Protein AF-A0B790-F1 (afdb_monomer_lite)

Secondary structure (DSSP, 8-state):
-----TTTS-HHHHHHHHHHHHSS--HHHHHHHHHHHHHHHHTT--SSSSEEEEE---SSTTTTHHHHHHHHHH---GGGT-EEE-TT--SEEEEEETTEEEEEEE-HHHHHHHHTS-HHHHHHHHHHHHHS-GGGTEEE-

Organism: Methanothrix thermoacetophila (strain DSM 6194 / JCM 14653 / NBRC 101360 / PT) (NCBI:txid349307)

pLDDT: mean 96.53, std 4.12, range [67.56, 98.88]

Sequence (141 aa):
MYTINPDTVSLDNMIERGTEFHGHLGPFLVLGIRMGLAALSELGSRGHKDISAVVRSGSRPPVSCLADGIQISTGCTLGKGNISVLQDGVPEATFSSNGRTVSFRVRGSIAEKISKLSHDELEDFSWKISRMPLDSIIERL

Foldseek 3Di:
DDFADLVPDDLVVLQVVLCVVVVHHFQLLSLLLLVQSVFCVVQVHRADPQKAKEFAQADDPDSNSSVSSVCSNRVRDVVVVRYHYHHNNFNKMWMDGPRDIKIKGFDPVVVVVRVPDDPVVRRVVNVVSNPDDSVVTMDID

InterPro domains:
  IPR003814 Formylmethanofuran dehydrogenase, subunit E domain [PF02663] (21-117)
  IPR053194 S-adenosyl-L-methionine-binding protein AF_0433 [PTHR39418] (13-107)

Structure (mmCIF, N/CA/C/O backbone):
data_AF-A0B790-F1
#
_entry.id   AF-A0B790-F1
#
loop_
_atom_site.group_PDB
_atom_site.id
_atom_site.type_symbol
_atom_site.label_atom_id
_atom_site.label_alt_id
_atom_site.label_comp_id
_atom_site.label_asym_id
_atom_site.label_entity_id
_atom_site.label_seq_id
_atom_site.pdbx_PDB_ins_code
_atom_site.Cartn_x
_atom_site.Cartn_y
_atom_site.Cartn_z
_atom_site.occupancy
_atom_site.B_iso_or_equiv
_atom_site.auth_seq_id
_atom_site.auth_comp_id
_atom_site.auth_asym_id
_atom_site.auth_atom_id
_atom_site.pdbx_PDB_model_num
ATOM 1 N N . MET A 1 1 ? -22.939 -5.909 2.876 1.00 67.56 1 MET A N 1
ATOM 2 C CA . MET A 1 1 ? -21.923 -5.030 2.248 1.00 67.56 1 MET A CA 1
ATOM 3 C C . MET A 1 1 ? -20.633 -5.817 2.123 1.00 67.56 1 MET A C 1
ATOM 5 O O . MET A 1 1 ? -20.374 -6.628 3.002 1.00 67.56 1 MET A O 1
ATOM 9 N N . TYR A 1 2 ? -19.867 -5.621 1.050 1.00 77.81 2 TYR A N 1
ATOM 10 C CA . TYR A 1 2 ? -18.567 -6.274 0.883 1.00 77.81 2 TYR A CA 1
ATOM 11 C C . TYR A 1 2 ? -17.530 -5.624 1.811 1.00 77.81 2 TYR A C 1
ATOM 13 O O . TYR A 1 2 ? -17.421 -4.398 1.839 1.00 77.81 2 TYR A O 1
ATOM 21 N N . THR A 1 3 ? -16.790 -6.436 2.564 1.00 82.88 3 THR A N 1
ATOM 22 C CA . THR A 1 3 ? -15.736 -5.999 3.493 1.00 82.88 3 THR A CA 1
ATOM 23 C C . THR A 1 3 ? -14.529 -6.917 3.371 1.00 82.88 3 THR A C 1
ATOM 25 O O . THR A 1 3 ? -14.688 -8.086 3.017 1.00 82.88 3 THR A O 1
ATOM 28 N N . ILE A 1 4 ? -13.341 -6.417 3.700 1.00 86.69 4 ILE A N 1
ATOM 29 C CA . ILE A 1 4 ? -12.105 -7.200 3.656 1.00 86.69 4 ILE A CA 1
ATOM 30 C C . ILE A 1 4 ? -11.889 -7.806 5.040 1.00 86.69 4 ILE A C 1
ATOM 32 O O . ILE A 1 4 ? -11.916 -7.096 6.042 1.00 86.69 4 ILE A O 1
ATOM 36 N N . ASN A 1 5 ? -11.710 -9.125 5.103 1.00 91.62 5 ASN A N 1
ATOM 37 C CA . ASN A 1 5 ? -11.221 -9.776 6.310 1.00 91.62 5 ASN A CA 1
ATOM 38 C C . ASN A 1 5 ? -9.701 -9.965 6.162 1.00 91.62 5 ASN A C 1
ATOM 40 O O . ASN A 1 5 ? -9.296 -10.866 5.421 1.00 91.62 5 ASN A O 1
ATOM 44 N N . PRO A 1 6 ? -8.872 -9.133 6.818 1.00 90.31 6 PRO A N 1
ATOM 45 C CA . PRO A 1 6 ? -7.421 -9.166 6.635 1.00 90.31 6 PRO A CA 1
ATOM 46 C C . PRO A 1 6 ? -6.794 -10.501 7.058 1.00 90.31 6 PRO A C 1
ATOM 48 O O . PRO A 1 6 ? -5.739 -10.853 6.546 1.00 90.31 6 PRO A O 1
ATOM 51 N N . ASP A 1 7 ? -7.465 -11.270 7.919 1.00 89.06 7 ASP A N 1
ATOM 52 C CA . ASP A 1 7 ? -6.932 -12.520 8.468 1.00 89.06 7 ASP A CA 1
ATOM 53 C C . ASP A 1 7 ? -7.182 -13.735 7.556 1.00 89.06 7 ASP A C 1
ATOM 55 O O . ASP A 1 7 ? -6.636 -14.811 7.782 1.00 89.06 7 ASP A O 1
ATOM 59 N N . THR A 1 8 ? -8.044 -13.598 6.540 1.00 92.56 8 THR A N 1
ATOM 60 C CA . THR A 1 8 ? -8.454 -14.719 5.661 1.00 92.56 8 THR A CA 1
ATOM 61 C C . THR A 1 8 ? -8.405 -14.392 4.173 1.00 92.56 8 THR A C 1
ATOM 63 O O . THR A 1 8 ? -8.537 -15.294 3.347 1.00 92.56 8 THR A O 1
ATOM 66 N N . VAL A 1 9 ? -8.246 -13.120 3.799 1.00 94.62 9 VAL A N 1
ATOM 67 C CA . VAL A 1 9 ? -8.174 -12.728 2.391 1.00 94.62 9 VAL A CA 1
ATOM 68 C C . VAL A 1 9 ? -6.892 -13.263 1.748 1.00 94.62 9 VAL A C 1
ATOM 70 O O . VAL A 1 9 ? -5.804 -13.153 2.307 1.00 94.62 9 VAL A O 1
ATOM 73 N N . SER A 1 10 ? -7.020 -13.834 0.549 1.00 96.50 10 SER A N 1
ATOM 74 C CA . SER A 1 10 ? -5.869 -14.253 -0.255 1.00 96.50 10 SER A CA 1
ATOM 75 C C . SER A 1 10 ? -5.075 -13.027 -0.703 1.00 96.50 10 SER A C 1
ATOM 77 O O . SER A 1 10 ? -5.623 -12.139 -1.366 1.00 96.50 10 SER A O 1
ATOM 79 N N . LEU A 1 11 ? -3.786 -12.985 -0.352 1.00 97.00 11 LEU A N 1
ATOM 80 C CA . LEU A 1 11 ? -2.882 -11.930 -0.806 1.00 97.00 11 LEU A CA 1
ATOM 81 C C . LEU A 1 11 ? -2.744 -11.945 -2.333 1.00 97.00 11 LEU A C 1
ATOM 83 O O . LEU A 1 11 ? -2.789 -10.881 -2.943 1.00 97.00 11 LEU A O 1
ATOM 87 N N . ASP A 1 12 ? -2.663 -13.126 -2.945 1.00 97.75 12 ASP A N 1
ATOM 88 C CA . ASP A 1 12 ? -2.533 -13.275 -4.398 1.00 97.75 12 ASP A CA 1
ATOM 89 C C . ASP A 1 12 ? -3.746 -12.668 -5.114 1.00 97.75 12 ASP A C 1
ATOM 91 O O . ASP A 1 12 ? -3.585 -11.812 -5.980 1.00 97.75 12 ASP A O 1
ATOM 95 N N . ASN A 1 13 ? -4.964 -12.960 -4.645 1.00 96.88 13 ASN A N 1
ATOM 96 C CA . ASN A 1 13 ? -6.183 -12.372 -5.215 1.00 96.88 13 ASN A CA 1
ATOM 97 C C . ASN A 1 13 ? -6.218 -10.844 -5.041 1.00 96.88 13 ASN A C 1
ATOM 99 O O . ASN A 1 13 ? -6.840 -10.132 -5.831 1.00 96.88 13 ASN A O 1
ATOM 103 N N . MET A 1 14 ? -5.609 -10.316 -3.974 1.00 97.62 14 MET A N 1
ATOM 104 C CA . MET A 1 14 ? -5.520 -8.869 -3.774 1.00 97.62 14 MET A CA 1
ATOM 105 C C . MET A 1 14 ? -4.510 -8.225 -4.715 1.00 97.62 14 MET A C 1
ATOM 107 O O . MET A 1 14 ? -4.775 -7.133 -5.215 1.00 97.62 14 MET A O 1
ATOM 111 N N . ILE A 1 15 ? -3.398 -8.906 -4.984 1.00 98.44 15 ILE A N 1
ATOM 112 C CA . ILE A 1 15 ? -2.394 -8.484 -5.961 1.00 98.44 15 ILE A CA 1
ATOM 113 C C . ILE A 1 15 ? -2.978 -8.521 -7.373 1.00 98.44 15 ILE A C 1
ATOM 115 O O . ILE A 1 15 ? -2.815 -7.545 -8.100 1.00 98.44 15 ILE A O 1
ATOM 119 N N . GLU A 1 16 ? -3.713 -9.571 -7.742 1.00 98.19 16 GLU A N 1
ATOM 120 C CA . GLU A 1 16 ? -4.407 -9.674 -9.032 1.00 98.19 16 GLU A CA 1
ATOM 121 C C . GLU A 1 16 ? -5.390 -8.513 -9.221 1.00 98.19 16 GLU A C 1
ATOM 123 O O . GLU A 1 16 ? -5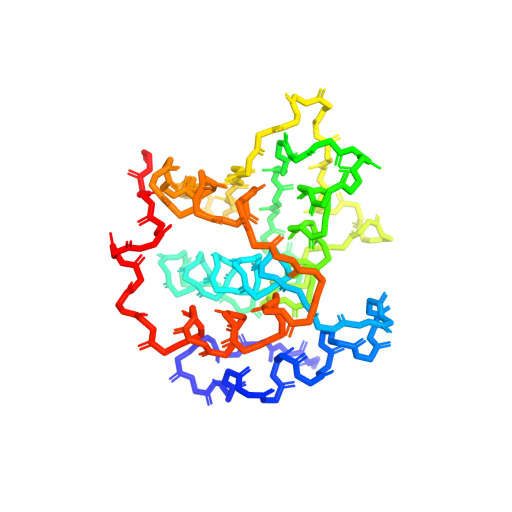.262 -7.733 -10.162 1.00 98.19 16 GLU A O 1
ATOM 128 N N . ARG A 1 17 ? -6.294 -8.300 -8.256 1.00 97.19 17 ARG A N 1
ATOM 129 C CA . ARG A 1 17 ? -7.249 -7.178 -8.293 1.00 97.19 17 ARG A CA 1
ATOM 130 C C . ARG A 1 17 ? -6.565 -5.815 -8.325 1.00 97.19 17 ARG A C 1
ATOM 132 O O . ARG A 1 17 ? -7.045 -4.895 -8.982 1.00 97.19 17 ARG A O 1
ATOM 139 N N . GLY A 1 18 ? -5.472 -5.664 -7.579 1.00 98.25 18 GLY A N 1
ATOM 140 C CA . GLY A 1 18 ? -4.677 -4.443 -7.591 1.00 98.25 18 GLY A CA 1
ATOM 141 C C . GLY A 1 18 ? -4.019 -4.209 -8.944 1.00 98.25 18 GLY A C 1
ATOM 142 O O . GLY A 1 18 ? -4.022 -3.083 -9.424 1.00 98.25 18 GLY A O 1
ATOM 143 N N . THR A 1 19 ? -3.514 -5.267 -9.573 1.00 98.44 19 THR A N 1
ATOM 144 C CA . THR A 1 19 ? -2.878 -5.228 -10.893 1.00 98.44 19 THR A CA 1
ATOM 145 C C . THR A 1 19 ? -3.888 -4.854 -11.972 1.00 98.44 19 THR A C 1
ATOM 147 O O . THR A 1 19 ? -3.604 -3.978 -12.780 1.00 98.44 19 THR A O 1
ATOM 150 N N . GLU A 1 20 ? -5.090 -5.435 -11.946 1.00 98.38 20 GLU A N 1
ATOM 151 C CA . GLU A 1 20 ? -6.182 -5.072 -12.860 1.00 98.38 20 GLU A CA 1
ATOM 152 C C . GLU A 1 20 ? -6.595 -3.603 -12.714 1.00 98.38 20 GLU A C 1
ATOM 154 O O . GLU A 1 20 ? -6.780 -2.906 -13.709 1.00 98.38 20 GLU A O 1
ATOM 159 N N . PHE A 1 21 ? -6.717 -3.116 -11.476 1.00 98.25 21 PHE A N 1
ATOM 160 C CA . PHE A 1 21 ? -7.074 -1.724 -11.206 1.00 98.25 21 PHE A CA 1
ATOM 161 C C . PHE A 1 21 ? -5.970 -0.742 -11.622 1.00 98.25 21 PHE A C 1
ATOM 163 O O . PHE A 1 21 ? -6.256 0.311 -12.189 1.00 98.25 21 PHE A O 1
ATOM 170 N N . HIS A 1 22 ? -4.716 -1.076 -11.320 1.00 97.81 22 HIS A N 1
ATOM 171 C CA . HIS A 1 22 ? -3.561 -0.207 -11.533 1.00 97.81 22 HIS A CA 1
ATOM 172 C C . HIS A 1 22 ? -3.034 -0.253 -12.978 1.00 97.81 22 HIS A C 1
ATOM 174 O O . HIS A 1 22 ? -2.411 0.696 -13.452 1.00 97.81 22 HIS A O 1
ATOM 180 N N . GLY A 1 23 ? -3.274 -1.360 -13.683 1.00 98.00 23 GLY A N 1
ATOM 181 C CA . GLY A 1 23 ? -2.835 -1.615 -15.054 1.00 98.00 23 GLY A CA 1
ATOM 182 C C . GLY A 1 23 ? -1.508 -2.373 -15.182 1.00 98.00 23 GLY A C 1
ATOM 183 O O . GLY A 1 23 ? -1.148 -2.745 -16.293 1.00 98.00 23 GLY A O 1
ATOM 184 N N . HIS A 1 24 ? -0.778 -2.604 -14.086 1.00 97.25 24 HIS A N 1
ATOM 185 C CA . HIS A 1 24 ? 0.426 -3.446 -14.051 1.00 97.25 24 HIS A CA 1
ATOM 186 C C . HIS A 1 24 ? 0.802 -3.834 -12.613 1.00 97.25 24 HIS A C 1
ATOM 188 O O . HIS A 1 24 ? 0.348 -3.214 -11.647 1.00 97.25 24 HIS A O 1
ATOM 194 N N . LEU A 1 25 ? 1.654 -4.853 -12.474 1.00 97.88 25 LEU A N 1
ATOM 195 C CA . LEU A 1 25 ? 2.217 -5.268 -11.193 1.00 97.88 25 LEU A CA 1
ATOM 196 C C . LEU A 1 25 ? 3.498 -4.477 -10.902 1.00 97.88 25 LEU A C 1
ATOM 198 O O . LEU A 1 25 ? 4.399 -4.393 -11.731 1.00 97.88 25 LEU A O 1
ATOM 202 N N . GLY A 1 26 ? 3.592 -3.906 -9.702 1.00 98.06 26 GLY A N 1
ATOM 203 C CA . GLY A 1 26 ? 4.782 -3.191 -9.254 1.00 98.06 26 GLY A CA 1
ATOM 204 C C . GLY A 1 26 ? 4.988 -3.279 -7.742 1.00 98.06 26 GLY A C 1
ATOM 205 O O . GLY A 1 26 ? 4.039 -3.511 -6.984 1.00 98.06 26 GLY A O 1
ATOM 206 N N . PRO A 1 27 ? 6.219 -3.055 -7.253 1.00 98.50 27 PRO A N 1
ATOM 207 C CA . PRO A 1 27 ? 6.547 -3.336 -5.862 1.00 98.50 27 PRO A CA 1
ATOM 208 C C . PRO A 1 27 ? 5.840 -2.380 -4.899 1.00 98.50 27 PRO A C 1
ATOM 210 O O . PRO A 1 27 ? 5.394 -2.811 -3.839 1.00 98.50 27 PRO A O 1
ATOM 213 N N . PHE A 1 28 ? 5.662 -1.105 -5.265 1.00 98.69 28 PHE A N 1
ATOM 214 C CA . PHE A 1 28 ? 4.915 -0.152 -4.435 1.00 98.69 28 PHE A CA 1
ATOM 215 C C . PHE A 1 28 ? 3.416 -0.468 -4.370 1.00 98.69 28 PHE A C 1
ATOM 217 O O . PHE A 1 28 ? 2.819 -0.264 -3.317 1.00 98.69 28 PHE A O 1
ATOM 224 N N . LEU A 1 29 ? 2.825 -1.045 -5.422 1.00 98.81 29 LEU A N 1
ATOM 225 C CA . LEU A 1 29 ? 1.448 -1.546 -5.377 1.00 98.81 29 LEU A CA 1
ATOM 226 C C . LEU A 1 29 ? 1.323 -2.672 -4.338 1.00 98.81 29 LEU A C 1
ATOM 228 O O . LEU A 1 29 ? 0.481 -2.598 -3.442 1.00 98.81 29 LEU A O 1
ATOM 232 N N . VAL A 1 30 ? 2.210 -3.674 -4.401 1.00 98.75 30 VAL A N 1
ATOM 233 C CA . VAL A 1 30 ? 2.234 -4.790 -3.436 1.00 98.75 30 VAL A CA 1
ATOM 234 C C . VAL A 1 30 ? 2.486 -4.288 -2.015 1.00 98.75 30 VAL A C 1
ATOM 236 O O . VAL A 1 30 ? 1.791 -4.695 -1.087 1.00 98.75 30 VAL A O 1
ATOM 239 N N . LEU A 1 31 ? 3.440 -3.373 -1.826 1.00 98.88 31 LEU A N 1
ATOM 240 C CA . LEU A 1 31 ? 3.723 -2.769 -0.522 1.00 98.88 31 LEU A CA 1
ATOM 241 C C . LEU A 1 31 ? 2.493 -2.045 0.038 1.00 98.88 31 LEU A C 1
ATOM 243 O O . LEU A 1 31 ? 2.169 -2.234 1.207 1.00 98.88 31 LEU A O 1
ATOM 247 N N . GLY A 1 32 ? 1.766 -1.299 -0.797 1.00 98.81 32 GLY A N 1
ATOM 248 C CA . GLY A 1 32 ? 0.531 -0.623 -0.402 1.00 98.81 32 GLY A CA 1
ATOM 249 C C . GLY A 1 32 ? -0.557 -1.603 0.036 1.00 98.81 32 GLY A C 1
ATOM 250 O O . GLY A 1 32 ? -1.186 -1.394 1.073 1.00 98.81 32 GLY A O 1
ATOM 251 N N . ILE A 1 33 ? -0.730 -2.711 -0.699 1.00 98.81 33 ILE A N 1
ATOM 252 C CA . ILE A 1 33 ? -1.668 -3.784 -0.330 1.00 98.81 33 ILE A CA 1
ATOM 253 C C . ILE A 1 33 ? -1.300 -4.360 1.037 1.00 98.81 33 ILE A C 1
ATOM 255 O O . ILE A 1 33 ? -2.144 -4.477 1.925 1.00 98.81 33 ILE A O 1
ATOM 259 N N . ARG A 1 34 ? -0.022 -4.687 1.233 1.00 98.69 34 ARG A N 1
ATOM 260 C CA . ARG A 1 34 ? 0.461 -5.281 2.482 1.00 98.69 34 ARG A CA 1
ATOM 261 C C . ARG A 1 34 ? 0.336 -4.334 3.674 1.00 98.69 34 ARG A C 1
ATOM 263 O O . ARG A 1 34 ? -0.079 -4.782 4.739 1.00 98.69 34 ARG A O 1
ATOM 270 N N . MET A 1 35 ? 0.646 -3.047 3.498 1.00 98.69 35 MET A N 1
ATOM 271 C CA . MET A 1 35 ? 0.468 -2.025 4.538 1.00 98.69 35 MET A CA 1
ATOM 272 C C . MET A 1 35 ? -0.999 -1.899 4.947 1.00 98.69 35 MET A C 1
ATOM 274 O O . MET A 1 35 ? -1.298 -1.850 6.137 1.00 98.69 35 MET A O 1
ATOM 278 N N . GLY A 1 36 ? -1.919 -1.887 3.980 1.00 98.50 36 GLY A N 1
ATOM 279 C CA . GLY A 1 36 ? -3.341 -1.781 4.282 1.00 98.50 36 GLY A CA 1
ATOM 280 C C . GLY A 1 36 ? -3.904 -3.011 4.993 1.00 98.50 36 GLY A C 1
ATOM 281 O O . GLY A 1 36 ? -4.624 -2.856 5.976 1.00 98.50 36 GLY A O 1
ATOM 282 N N . LEU A 1 37 ? -3.534 -4.226 4.572 1.00 98.19 37 LEU A N 1
ATOM 283 C CA . LEU A 1 37 ? -3.953 -5.455 5.263 1.00 98.19 37 LEU A CA 1
ATOM 284 C C . LEU A 1 37 ? -3.424 -5.512 6.704 1.00 98.19 37 LEU A C 1
ATOM 286 O O . LEU A 1 37 ? -4.177 -5.84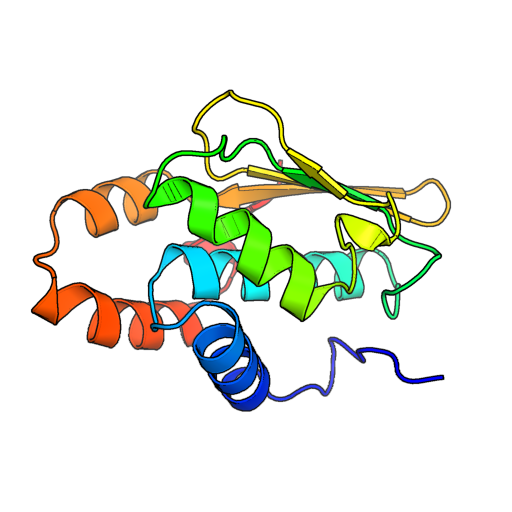2 7.621 1.00 98.19 37 LEU A O 1
ATOM 290 N N . ALA A 1 38 ? -2.161 -5.127 6.916 1.00 98.31 38 ALA A N 1
ATOM 291 C CA . ALA A 1 38 ? -1.579 -5.023 8.252 1.00 98.31 38 ALA A CA 1
ATOM 292 C C . ALA A 1 38 ? -2.320 -3.992 9.119 1.00 98.31 38 ALA A C 1
ATOM 294 O O . ALA A 1 38 ? -2.663 -4.282 10.264 1.00 98.31 38 ALA A O 1
ATOM 295 N N . ALA A 1 39 ? -2.642 -2.821 8.556 1.00 98.38 39 ALA A N 1
ATOM 296 C CA . ALA A 1 39 ? -3.400 -1.785 9.250 1.00 98.38 39 ALA A CA 1
ATOM 297 C C . ALA A 1 39 ? -4.795 -2.259 9.667 1.00 98.38 39 ALA A C 1
ATOM 299 O O . ALA A 1 39 ? -5.206 -2.016 10.799 1.00 98.38 39 ALA A O 1
ATOM 300 N N . LEU A 1 40 ? -5.516 -2.949 8.777 1.00 97.62 40 LEU A N 1
ATOM 301 C CA . LEU A 1 40 ? -6.829 -3.510 9.093 1.00 97.62 40 LEU A CA 1
ATOM 302 C C . LEU A 1 40 ? -6.754 -4.503 10.256 1.00 97.62 40 LEU A C 1
ATOM 304 O O . LEU A 1 40 ? -7.568 -4.410 11.177 1.00 97.62 40 LEU A O 1
ATOM 308 N N . SER A 1 41 ? -5.770 -5.409 10.233 1.00 96.94 41 SER A N 1
ATOM 309 C CA . SER A 1 41 ? -5.585 -6.409 11.290 1.00 96.94 41 SER A CA 1
ATOM 310 C C . SER A 1 41 ? -5.251 -5.740 12.634 1.00 96.94 41 SER A C 1
ATOM 312 O O . SER A 1 41 ? -5.952 -5.962 13.621 1.00 96.94 41 SER A O 1
ATOM 314 N N . GLU A 1 42 ? -4.277 -4.817 12.674 1.00 97.12 42 GLU A N 1
ATOM 315 C CA . GLU A 1 42 ? -3.893 -4.110 13.911 1.00 97.12 42 GLU A CA 1
ATOM 316 C C . GLU A 1 42 ? -5.020 -3.237 14.483 1.00 97.12 42 GLU A C 1
ATOM 318 O O . GLU A 1 42 ? -5.219 -3.156 15.700 1.00 97.12 42 GLU A O 1
ATOM 323 N N . LEU A 1 43 ? -5.779 -2.573 13.611 1.00 97.19 43 LEU A N 1
ATOM 324 C CA . LEU A 1 43 ? -6.877 -1.697 14.009 1.00 97.19 43 LEU A CA 1
ATOM 325 C C . LEU A 1 43 ? -8.191 -2.449 14.246 1.00 97.19 43 LEU A C 1
ATOM 327 O O . LEU A 1 43 ? -9.183 -1.809 14.606 1.00 97.19 43 LEU A O 1
ATOM 331 N N . GLY A 1 44 ? -8.231 -3.775 14.064 1.00 95.31 44 GLY A N 1
ATOM 332 C CA . GLY A 1 44 ? -9.453 -4.577 14.167 1.00 95.31 44 GLY A CA 1
ATOM 333 C C . GLY A 1 44 ? -10.579 -4.075 13.255 1.00 95.31 44 GLY A C 1
ATOM 334 O O . GLY A 1 44 ? -11.748 -4.132 13.637 1.00 95.31 44 GLY A O 1
ATOM 335 N N . SER A 1 45 ? -10.226 -3.526 12.091 1.00 94.62 45 SER A N 1
ATOM 336 C CA . SER A 1 45 ? -11.158 -2.969 11.109 1.00 94.62 45 SER A CA 1
ATOM 337 C C . SER A 1 45 ? -11.362 -3.950 9.957 1.00 94.62 45 SER A C 1
ATOM 339 O O . SER A 1 45 ? -10.459 -4.691 9.577 1.00 94.62 45 SER A O 1
ATOM 341 N N . ARG A 1 46 ? -12.556 -3.930 9.357 1.00 92.19 46 ARG A N 1
ATOM 342 C CA . ARG A 1 46 ? -12.852 -4.668 8.112 1.00 92.19 46 ARG A CA 1
ATOM 343 C C . ARG A 1 46 ? -12.814 -3.773 6.869 1.00 92.19 46 ARG A C 1
ATOM 345 O O . ARG A 1 46 ? -13.251 -4.173 5.783 1.00 92.19 46 ARG A O 1
ATOM 352 N N . GLY A 1 47 ? -12.309 -2.554 7.044 1.00 90.19 47 GLY A N 1
ATOM 353 C CA . GLY A 1 47 ? -12.232 -1.535 6.019 1.00 90.19 47 GLY A CA 1
ATOM 354 C C . GLY A 1 47 ? -13.571 -0.863 5.733 1.00 90.19 47 GLY A C 1
ATOM 355 O O . GLY A 1 47 ? -14.595 -1.149 6.347 1.00 90.19 47 GLY A O 1
ATOM 356 N N . HIS A 1 48 ? -13.574 -0.025 4.697 1.00 85.06 48 HIS A N 1
ATOM 357 C CA . HIS A 1 48 ? -14.733 0.689 4.150 1.00 85.06 48 HIS A CA 1
ATOM 358 C C . HIS A 1 48 ? -15.050 2.077 4.736 1.00 85.06 48 HIS A C 1
ATOM 360 O O . HIS A 1 48 ? -14.819 3.047 4.014 1.00 85.06 48 HIS A O 1
ATOM 366 N N . LYS A 1 49 ? -15.661 2.201 5.923 1.00 85.00 49 LYS A N 1
ATOM 367 C CA . LYS A 1 49 ? -16.193 3.493 6.446 1.00 85.00 49 LYS A CA 1
ATOM 368 C C . LYS A 1 49 ? -15.662 3.873 7.825 1.00 85.00 49 LYS A C 1
ATOM 370 O O . LYS A 1 49 ? -15.648 5.047 8.167 1.00 85.00 49 LYS A O 1
ATOM 375 N N . ASP A 1 50 ? -15.257 2.884 8.603 1.00 90.94 50 ASP A N 1
ATOM 376 C CA . ASP A 1 50 ? -14.713 3.007 9.955 1.00 90.94 50 ASP A CA 1
ATOM 377 C C . ASP A 1 50 ? -13.205 3.295 9.967 1.00 90.94 50 ASP A C 1
ATOM 379 O O . ASP A 1 50 ? -12.618 3.417 11.040 1.00 90.94 50 ASP A O 1
ATOM 383 N N . ILE A 1 51 ? -12.581 3.386 8.791 1.00 97.19 51 ILE A N 1
ATOM 384 C CA . ILE A 1 51 ? -11.152 3.621 8.618 1.00 97.19 51 ILE A CA 1
ATOM 385 C C . ILE A 1 51 ? -10.895 4.786 7.658 1.00 97.19 51 ILE A C 1
ATOM 387 O O . ILE A 1 51 ? -11.624 4.984 6.677 1.00 97.19 51 ILE A O 1
ATOM 391 N N . SER A 1 52 ? -9.836 5.540 7.941 1.00 98.50 52 SER A N 1
ATOM 392 C CA . SER A 1 52 ? -9.240 6.516 7.034 1.00 98.50 52 SER A CA 1
ATOM 393 C C . SER A 1 52 ? -7.743 6.265 6.860 1.00 98.50 52 SER A C 1
ATOM 395 O O . SER A 1 52 ? -7.110 5.618 7.698 1.00 98.50 52 SER A O 1
ATOM 397 N N . ALA A 1 53 ? -7.181 6.763 5.758 1.00 98.75 53 ALA A N 1
ATOM 398 C CA . ALA A 1 53 ? -5.753 6.681 5.473 1.00 98.75 53 ALA A CA 1
ATOM 399 C C . ALA A 1 53 ? -5.175 8.032 5.020 1.00 98.75 53 ALA A C 1
ATOM 401 O O . ALA A 1 53 ? -5.783 8.755 4.233 1.00 98.75 53 ALA A O 1
ATOM 402 N N . VAL A 1 54 ? -3.970 8.354 5.479 1.00 98.88 54 VAL A N 1
ATOM 403 C CA . VAL A 1 54 ? -3.150 9.460 4.973 1.00 98.88 54 VAL A CA 1
ATOM 404 C C . VAL A 1 54 ? -1.887 8.856 4.379 1.00 98.88 54 VAL A C 1
ATOM 406 O O . VAL A 1 54 ? -1.107 8.242 5.099 1.00 98.88 54 VAL A O 1
ATOM 409 N N . VAL A 1 55 ? -1.689 9.011 3.073 1.00 98.81 55 VAL A N 1
ATOM 410 C CA . VAL A 1 55 ? -0.566 8.439 2.320 1.00 98.81 55 VAL A CA 1
ATOM 411 C C . VAL A 1 55 ? 0.391 9.556 1.926 1.00 98.81 55 VAL A C 1
ATOM 413 O O . VAL A 1 55 ? -0.034 10.568 1.383 1.00 98.81 55 VAL A O 1
ATOM 416 N N . ARG A 1 56 ? 1.689 9.394 2.174 1.00 98.75 56 ARG A N 1
ATOM 417 C CA . ARG A 1 56 ? 2.711 10.436 1.946 1.00 98.75 56 ARG A CA 1
ATOM 418 C C . ARG A 1 56 ? 3.484 10.267 0.634 1.00 98.75 56 ARG A C 1
ATOM 420 O O . ARG A 1 56 ? 4.494 10.928 0.399 1.00 98.75 56 ARG A O 1
ATOM 427 N N . SER A 1 57 ? 2.994 9.392 -0.241 1.00 98.38 57 SER A N 1
ATOM 428 C CA . SER A 1 57 ? 3.662 8.961 -1.473 1.00 98.38 57 SER A CA 1
ATOM 429 C C . SER A 1 57 ? 3.793 10.041 -2.543 1.00 98.38 57 SER A C 1
ATOM 431 O O . SER A 1 57 ? 4.530 9.862 -3.510 1.00 98.38 57 SER A O 1
ATOM 433 N N . GLY A 1 58 ? 3.042 11.137 -2.422 1.00 98.00 58 GLY A N 1
ATOM 434 C CA . GLY A 1 58 ? 2.803 12.062 -3.520 1.00 98.00 58 GLY A CA 1
ATOM 435 C C . GLY A 1 58 ? 2.093 11.415 -4.709 1.00 98.00 58 GLY A C 1
ATOM 436 O O . GLY A 1 58 ? 1.504 10.337 -4.607 1.00 98.00 58 GLY A O 1
ATOM 437 N N . SER A 1 59 ? 2.134 12.121 -5.838 1.00 96.62 59 SER A N 1
ATOM 438 C CA . SER A 1 59 ? 1.408 11.802 -7.078 1.00 96.62 59 SER A CA 1
ATOM 439 C C . SER A 1 59 ? 2.310 11.360 -8.238 1.00 96.62 59 SER A C 1
ATOM 441 O O . SER A 1 59 ? 1.836 11.203 -9.361 1.00 96.62 59 SER A O 1
ATOM 443 N N . ARG A 1 60 ? 3.614 11.171 -7.990 1.00 97.69 60 ARG A N 1
ATOM 444 C CA . ARG A 1 60 ? 4.586 10.782 -9.019 1.00 97.69 60 ARG A CA 1
ATOM 445 C C . ARG A 1 60 ? 5.003 9.311 -8.872 1.00 97.69 60 ARG A C 1
ATOM 447 O O . ARG A 1 60 ? 5.466 8.928 -7.791 1.00 97.69 60 ARG A O 1
ATOM 454 N N . PRO A 1 61 ? 4.897 8.502 -9.943 1.00 96.38 61 PRO A N 1
ATOM 455 C CA . PRO A 1 61 ? 5.443 7.152 -9.956 1.00 96.38 61 PRO A CA 1
ATOM 456 C C . PRO A 1 61 ? 6.970 7.145 -9.751 1.00 96.38 61 PRO A C 1
ATOM 458 O O . PRO A 1 61 ? 7.638 8.123 -10.094 1.00 96.38 61 PRO A O 1
ATOM 461 N N . PRO A 1 62 ? 7.536 6.048 -9.216 1.00 96.50 62 PRO A N 1
ATOM 462 C CA . PRO A 1 62 ? 6.842 4.809 -8.845 1.00 96.50 62 PRO A CA 1
ATOM 463 C C . PRO A 1 62 ? 6.256 4.822 -7.421 1.00 96.50 62 PRO A C 1
ATOM 465 O O . PRO A 1 62 ? 5.475 3.941 -7.074 1.00 96.50 62 PRO A O 1
ATOM 468 N N . VAL A 1 63 ? 6.599 5.809 -6.584 1.00 98.19 63 VAL A N 1
ATOM 469 C CA . VAL A 1 63 ? 6.193 5.832 -5.164 1.00 98.19 63 VAL A CA 1
ATOM 470 C C . VAL A 1 63 ? 4.680 6.003 -5.012 1.00 98.19 63 VAL A C 1
ATOM 472 O O . VAL A 1 63 ? 4.075 5.376 -4.144 1.00 98.19 63 VAL A O 1
ATOM 475 N N . SER A 1 64 ? 4.043 6.796 -5.882 1.00 98.31 64 SER A N 1
ATOM 476 C CA . SER A 1 64 ? 2.593 7.037 -5.841 1.00 98.31 64 SER A CA 1
ATOM 477 C C . SER A 1 64 ? 1.735 5.783 -6.019 1.00 98.31 64 SER A C 1
ATOM 479 O O . SER A 1 64 ? 0.603 5.770 -5.541 1.00 98.31 64 SER A O 1
ATOM 481 N N . CYS A 1 65 ? 2.259 4.713 -6.632 1.00 98.56 65 CYS A N 1
ATOM 482 C CA . CYS A 1 65 ? 1.553 3.433 -6.788 1.00 98.56 65 CYS A CA 1
ATOM 483 C C . CYS A 1 65 ? 1.178 2.801 -5.431 1.00 98.56 65 CYS A C 1
ATOM 485 O O . CYS A 1 65 ? 0.263 1.982 -5.353 1.00 98.56 65 CYS A O 1
ATOM 487 N N . LEU A 1 66 ? 1.846 3.218 -4.346 1.00 98.81 66 LEU A N 1
ATOM 488 C CA . LEU A 1 66 ? 1.507 2.840 -2.975 1.00 98.81 66 LEU A CA 1
ATOM 489 C C . LEU A 1 66 ? 0.053 3.173 -2.619 1.00 98.81 66 LEU A C 1
ATOM 491 O O . LEU A 1 66 ? -0.618 2.375 -1.963 1.00 98.81 66 LEU A O 1
ATOM 495 N N . ALA A 1 67 ? -0.434 4.340 -3.053 1.00 98.75 67 ALA A N 1
ATOM 496 C CA . ALA A 1 67 ? -1.784 4.789 -2.746 1.00 98.75 67 ALA A CA 1
ATOM 497 C C . ALA A 1 67 ? -2.828 3.818 -3.310 1.00 98.75 67 ALA A C 1
ATOM 499 O O . ALA A 1 67 ? -3.753 3.451 -2.592 1.00 98.75 67 ALA A O 1
ATOM 500 N N . ASP A 1 68 ? -2.646 3.322 -4.535 1.00 98.75 68 ASP A N 1
ATOM 501 C CA . ASP A 1 68 ? -3.572 2.367 -5.152 1.00 98.75 68 ASP A CA 1
ATOM 502 C C . ASP A 1 68 ? -3.616 1.042 -4.396 1.00 98.75 68 ASP A C 1
ATOM 504 O O . ASP A 1 68 ? -4.699 0.540 -4.095 1.00 98.75 68 ASP A O 1
ATOM 508 N N . GLY A 1 69 ? -2.460 0.523 -3.976 1.00 98.69 69 GLY A N 1
ATOM 509 C CA . GLY A 1 69 ? -2.414 -0.682 -3.147 1.00 98.69 69 GLY A CA 1
ATOM 510 C C . GLY A 1 69 ? -3.161 -0.515 -1.821 1.00 98.69 69 GLY A C 1
ATOM 511 O O . GLY A 1 69 ? -3.876 -1.418 -1.375 1.00 98.69 69 GLY A O 1
ATOM 512 N N . ILE A 1 70 ? -3.064 0.669 -1.213 1.00 98.69 70 ILE A N 1
ATOM 513 C CA . ILE A 1 70 ? -3.811 1.018 0.000 1.00 98.69 70 ILE A CA 1
ATOM 514 C C . ILE A 1 70 ? -5.317 1.086 -0.279 1.00 98.69 70 ILE A C 1
ATOM 516 O O . ILE A 1 70 ? -6.100 0.540 0.503 1.00 98.69 70 ILE A O 1
ATOM 520 N N . GLN A 1 71 ? -5.741 1.692 -1.394 1.00 98.25 71 GLN A N 1
ATOM 521 C CA . GLN A 1 71 ? -7.158 1.739 -1.774 1.00 98.25 71 GLN A CA 1
ATOM 522 C C . GLN A 1 71 ? -7.745 0.329 -1.927 1.00 98.25 71 GLN A C 1
ATOM 524 O O . GLN A 1 71 ? -8.835 0.052 -1.418 1.00 98.25 71 GLN A O 1
ATOM 529 N N . ILE A 1 72 ? -6.996 -0.575 -2.564 1.00 97.25 72 ILE A N 1
ATOM 530 C CA . ILE A 1 72 ? -7.404 -1.961 -2.823 1.00 97.25 72 ILE A CA 1
ATOM 531 C C . ILE A 1 72 ? -7.534 -2.783 -1.537 1.00 97.25 72 ILE A C 1
ATOM 533 O O . ILE A 1 72 ? -8.482 -3.555 -1.395 1.00 97.25 72 ILE A O 1
ATOM 537 N N . SER A 1 73 ? -6.610 -2.604 -0.594 1.00 97.62 73 SER A N 1
ATOM 538 C CA . SER A 1 73 ?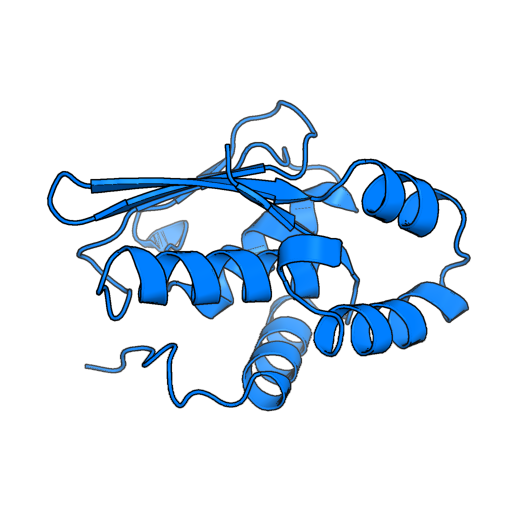 -6.519 -3.423 0.624 1.00 97.62 73 SER A CA 1
ATOM 539 C C . SER A 1 73 ? -7.369 -2.934 1.792 1.00 97.62 73 SER A C 1
ATOM 541 O O . SER A 1 73 ? -7.758 -3.738 2.633 1.00 97.62 73 SER A O 1
ATOM 543 N N . THR A 1 74 ? -7.675 -1.637 1.866 1.00 97.00 74 THR A N 1
ATOM 544 C CA . THR A 1 74 ? -8.422 -1.049 2.998 1.00 97.00 74 THR A CA 1
ATOM 545 C C . THR A 1 74 ? -9.837 -0.626 2.629 1.00 97.00 74 THR A C 1
ATOM 547 O O . THR A 1 74 ? -10.705 -0.432 3.486 1.00 97.00 74 THR A O 1
ATOM 550 N N . GLY A 1 75 ? -10.078 -0.416 1.335 1.00 95.00 75 GLY A N 1
ATOM 551 C CA . GLY A 1 75 ? -11.232 0.327 0.877 1.00 95.00 75 GLY A CA 1
ATOM 552 C C . GLY A 1 75 ? -11.198 1.799 1.295 1.00 95.00 75 GLY A C 1
ATOM 553 O O . GLY A 1 75 ? -12.234 2.439 1.196 1.00 95.00 75 GLY A O 1
ATOM 554 N N . CYS A 1 76 ? -10.094 2.376 1.768 1.00 97.44 76 CYS A N 1
ATOM 555 C CA . CYS A 1 76 ? -9.958 3.830 1.851 1.00 97.44 76 CYS A CA 1
ATOM 556 C C . CYS A 1 76 ? -9.785 4.364 0.433 1.00 97.44 76 CYS A C 1
ATOM 558 O O . CYS A 1 76 ? -8.761 4.104 -0.174 1.00 97.44 76 CYS A O 1
ATOM 560 N N . THR A 1 77 ? -10.769 5.065 -0.126 1.00 97.06 77 THR A N 1
ATOM 561 C CA . THR A 1 77 ? -10.761 5.440 -1.554 1.00 97.06 77 THR A CA 1
ATOM 562 C C . THR A 1 77 ? -10.995 6.925 -1.738 1.00 97.06 77 THR A C 1
ATOM 564 O O . THR A 1 77 ? -11.785 7.504 -0.986 1.00 97.06 77 THR A O 1
ATOM 567 N N . LEU A 1 78 ? -10.417 7.511 -2.790 1.00 96.81 78 LEU A N 1
ATOM 568 C CA . LEU A 1 78 ? -10.582 8.938 -3.097 1.00 96.81 78 LEU A CA 1
ATOM 569 C C . LEU A 1 78 ? -12.059 9.326 -3.227 1.00 96.81 78 LEU A C 1
ATOM 571 O O . LEU A 1 78 ? -12.503 10.282 -2.600 1.00 96.81 78 LEU A O 1
ATOM 575 N N . GLY A 1 79 ? -12.852 8.529 -3.950 1.00 96.75 79 GLY A N 1
ATOM 576 C CA . GLY A 1 79 ? -14.282 8.797 -4.149 1.00 96.75 79 GLY A CA 1
ATOM 577 C C . GLY A 1 79 ? -15.129 8.737 -2.871 1.00 96.75 79 GLY A C 1
ATOM 578 O O . GLY A 1 79 ? -16.182 9.363 -2.807 1.00 96.75 79 GLY A O 1
ATOM 579 N N . LYS A 1 80 ? -14.672 8.024 -1.833 1.00 95.50 80 LYS A N 1
ATOM 580 C CA . LYS A 1 80 ? -15.324 8.012 -0.511 1.00 95.50 80 LYS A CA 1
ATOM 581 C C . LYS A 1 80 ? -14.806 9.099 0.427 1.00 95.50 80 LYS A C 1
ATOM 583 O O . LYS A 1 80 ? -15.349 9.250 1.516 1.00 95.50 80 LYS A O 1
ATOM 588 N N . GLY A 1 81 ? -13.757 9.820 0.033 1.00 97.06 81 GLY A N 1
ATOM 589 C CA . GLY A 1 81 ? -13.164 10.891 0.829 1.00 97.06 81 GLY A CA 1
ATOM 590 C C . GLY A 1 81 ? -12.476 10.425 2.114 1.00 97.06 81 GLY A C 1
ATOM 591 O O . GLY A 1 81 ? -12.218 11.248 2.984 1.00 97.06 81 GLY A O 1
ATOM 592 N N . ASN A 1 82 ? -12.184 9.127 2.262 1.00 97.31 82 ASN A N 1
ATOM 593 C CA . ASN A 1 82 ? -11.507 8.575 3.442 1.00 97.31 82 ASN A CA 1
ATOM 594 C C . ASN A 1 82 ? -10.042 8.184 3.181 1.00 97.31 82 ASN A C 1
ATOM 596 O O . ASN A 1 82 ? -9.448 7.446 3.964 1.00 97.31 82 ASN A O 1
ATOM 600 N N . ILE A 1 83 ? -9.450 8.693 2.100 1.00 98.50 83 ILE A N 1
ATOM 601 C CA . ILE A 1 83 ? -8.005 8.670 1.859 1.00 98.50 83 ILE A CA 1
ATOM 602 C C . ILE A 1 83 ? -7.528 10.064 1.445 1.00 98.50 83 ILE A C 1
ATOM 604 O O . ILE A 1 83 ? -8.183 10.725 0.640 1.00 98.50 83 ILE A O 1
ATOM 608 N N . SER A 1 84 ? -6.377 10.483 1.964 1.00 98.56 84 SER A N 1
ATOM 609 C CA . SER A 1 84 ? -5.697 11.726 1.585 1.00 98.56 84 SER A CA 1
ATOM 610 C C . SER A 1 84 ? -4.269 11.425 1.146 1.00 98.56 84 SER A C 1
ATOM 612 O O . SER A 1 84 ? -3.589 10.635 1.798 1.00 98.56 84 SER A O 1
ATOM 614 N N . VAL A 1 85 ? -3.794 12.068 0.075 1.00 98.69 85 VAL A N 1
ATOM 615 C CA . VAL A 1 85 ? -2.420 11.900 -0.429 1.00 98.69 85 VAL A CA 1
ATOM 616 C C . VAL A 1 85 ? -1.623 13.194 -0.247 1.00 98.69 85 VAL A C 1
ATOM 618 O O . VAL A 1 85 ? -1.888 14.195 -0.915 1.00 98.69 85 VAL A O 1
ATOM 621 N N . LEU A 1 86 ? -0.633 13.167 0.644 1.00 98.56 86 LEU A N 1
ATOM 622 C CA . LEU A 1 86 ? 0.329 14.249 0.862 1.00 98.56 86 LEU A CA 1
ATOM 623 C C . LEU A 1 86 ? 1.472 14.159 -0.156 1.00 98.56 86 LEU A C 1
ATOM 625 O O . LEU A 1 86 ? 1.895 13.068 -0.542 1.00 98.56 86 LEU A O 1
ATOM 629 N N . GLN A 1 87 ? 1.979 15.313 -0.594 1.00 98.00 87 GLN A N 1
ATOM 630 C CA . GLN A 1 87 ? 2.950 15.433 -1.690 1.00 98.00 87 GLN A CA 1
ATOM 631 C C . GLN A 1 87 ? 4.413 15.351 -1.226 1.00 98.00 87 GLN A C 1
ATOM 633 O O . GLN A 1 87 ? 5.258 16.092 -1.719 1.00 98.00 87 GLN A O 1
ATOM 638 N N . ASP A 1 88 ? 4.717 14.445 -0.295 1.00 97.50 88 ASP A N 1
ATOM 639 C CA . ASP A 1 88 ? 6.060 14.343 0.296 1.00 97.50 88 ASP A CA 1
ATOM 640 C C . ASP A 1 88 ? 7.000 13.422 -0.495 1.00 97.50 88 ASP A C 1
ATOM 642 O O . ASP A 1 88 ? 8.217 13.523 -0.372 1.00 97.50 88 ASP A O 1
ATOM 646 N N . GLY A 1 89 ? 6.447 12.514 -1.307 1.00 97.25 89 GLY A N 1
ATOM 647 C CA . GLY A 1 89 ? 7.230 11.576 -2.115 1.00 97.25 89 GLY A CA 1
ATOM 648 C C . GLY A 1 89 ? 7.845 10.422 -1.320 1.00 97.25 89 GLY A C 1
ATOM 649 O O . GLY A 1 89 ? 8.791 9.798 -1.796 1.00 97.25 89 GLY A O 1
ATOM 650 N N . VAL A 1 90 ? 7.327 10.125 -0.122 1.00 97.88 90 VAL A N 1
ATOM 651 C CA . VAL A 1 90 ? 7.849 9.059 0.747 1.00 97.88 90 VAL A CA 1
ATOM 652 C C . VAL A 1 90 ? 6.852 7.903 0.878 1.00 97.88 90 VAL A C 1
ATOM 654 O O . VAL A 1 90 ? 5.648 8.137 1.009 1.00 97.88 90 VAL A O 1
ATOM 657 N N . PRO A 1 91 ? 7.312 6.639 0.856 1.00 98.44 91 PRO A N 1
ATOM 658 C CA . PRO A 1 91 ? 6.429 5.479 0.910 1.00 98.44 91 PRO A CA 1
ATOM 659 C C . PRO A 1 91 ? 5.965 5.180 2.346 1.00 98.44 91 PRO A C 1
ATOM 661 O O . PRO A 1 91 ? 6.401 4.219 2.982 1.00 98.44 91 PRO A O 1
ATOM 664 N N . GLU A 1 92 ? 5.091 6.037 2.865 1.00 98.81 92 GLU A N 1
ATOM 665 C CA . GLU A 1 92 ? 4.546 5.988 4.222 1.00 98.81 92 GLU A CA 1
ATOM 666 C C . GLU A 1 92 ? 3.034 6.192 4.206 1.00 98.81 92 GLU A C 1
ATOM 668 O O . GLU A 1 92 ? 2.506 6.959 3.394 1.00 98.81 92 GLU A O 1
ATOM 673 N N . ALA A 1 93 ? 2.343 5.525 5.126 1.00 98.88 93 ALA A N 1
ATOM 674 C CA . ALA A 1 93 ? 0.928 5.746 5.351 1.00 98.88 93 ALA A CA 1
ATOM 675 C C . ALA A 1 93 ? 0.554 5.623 6.828 1.00 98.88 93 ALA A C 1
ATOM 677 O O . ALA A 1 93 ? 1.052 4.754 7.546 1.00 98.88 93 ALA A O 1
ATOM 678 N N . THR A 1 94 ? -0.371 6.479 7.246 1.00 98.88 94 THR A N 1
ATOM 679 C CA . THR A 1 94 ? -1.012 6.457 8.559 1.00 98.88 94 THR A CA 1
ATOM 680 C C . THR A 1 94 ? -2.468 6.061 8.395 1.00 98.88 94 THR A C 1
ATOM 682 O O . THR A 1 94 ? -3.168 6.600 7.539 1.00 98.88 94 THR A O 1
ATOM 685 N N . PHE A 1 95 ? -2.929 5.143 9.234 1.00 98.81 95 PHE A N 1
ATOM 686 C CA . PHE A 1 95 ? -4.284 4.614 9.232 1.00 98.81 95 PHE A CA 1
ATOM 687 C C . PHE A 1 95 ? -4.939 4.889 10.575 1.00 98.81 95 PHE A C 1
ATOM 689 O O . PHE A 1 95 ? -4.314 4.675 11.615 1.00 98.81 95 PHE A O 1
ATOM 696 N N . SER A 1 96 ? -6.201 5.307 10.559 1.00 98.62 96 SER A N 1
ATOM 697 C CA . SER A 1 96 ? -6.955 5.594 11.778 1.00 98.62 96 SER A CA 1
ATOM 698 C C . SER A 1 96 ? -8.321 4.926 11.748 1.00 98.62 96 SER A C 1
ATOM 700 O O . SER A 1 96 ? -9.041 5.022 10.757 1.00 98.62 96 SER A O 1
ATOM 702 N N . SER A 1 97 ? -8.692 4.268 12.845 1.00 97.75 97 SER A N 1
ATOM 703 C CA . SER A 1 97 ? -10.008 3.653 13.033 1.00 97.75 97 SER A CA 1
ATOM 704 C C . SER A 1 97 ? -10.374 3.623 14.514 1.00 97.75 97 SER A C 1
ATOM 706 O O . SER A 1 97 ? -9.549 3.264 15.355 1.00 97.75 97 SER A O 1
ATOM 708 N N . ASN A 1 98 ? -11.613 4.001 14.847 1.00 93.56 98 ASN A N 1
ATOM 709 C CA . ASN A 1 98 ? -12.162 3.938 16.210 1.00 93.56 98 ASN A CA 1
ATOM 710 C C . ASN A 1 98 ? -11.238 4.544 17.294 1.00 93.56 98 ASN A C 1
A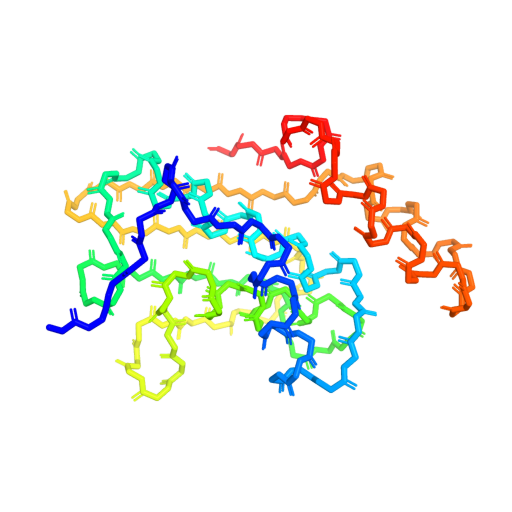TOM 712 O O . ASN A 1 98 ? -11.032 3.952 18.351 1.00 93.56 98 ASN A O 1
ATOM 716 N N . GLY A 1 99 ? -10.634 5.706 17.015 1.00 94.31 99 GLY A N 1
ATOM 717 C CA . GLY A 1 99 ? -9.731 6.404 17.944 1.00 94.31 99 GLY A CA 1
ATOM 718 C C . GLY A 1 99 ? -8.325 5.804 18.075 1.00 94.31 99 GLY A C 1
ATOM 719 O O . GLY A 1 99 ? -7.518 6.320 18.843 1.00 94.31 99 GLY A O 1
ATOM 720 N N . ARG A 1 100 ? -8.010 4.741 17.326 1.00 98.00 100 ARG A N 1
ATOM 721 C CA . ARG A 1 100 ? -6.674 4.139 17.244 1.00 98.00 100 ARG A CA 1
ATOM 722 C C . ARG A 1 100 ? -6.003 4.512 15.932 1.00 98.00 100 ARG A C 1
ATOM 724 O O . ARG A 1 100 ? -6.676 4.655 14.912 1.00 98.00 100 ARG A O 1
ATOM 731 N N . THR A 1 101 ? -4.679 4.612 15.967 1.00 98.50 101 THR A N 1
ATOM 732 C CA . THR A 1 101 ? -3.859 4.963 14.807 1.00 98.50 101 THR A CA 1
ATOM 733 C C . THR A 1 101 ? -2.644 4.049 14.722 1.00 98.50 101 THR A C 1
ATOM 735 O O . THR A 1 101 ? -2.033 3.733 15.743 1.00 98.50 101 THR A O 1
ATOM 738 N N . VAL A 1 102 ? -2.288 3.651 13.503 1.00 98.75 102 VAL A N 1
ATOM 739 C CA . VAL A 1 102 ? -1.034 2.960 13.187 1.00 98.75 102 VAL A CA 1
ATOM 740 C C . VAL A 1 102 ? -0.390 3.605 11.966 1.00 98.75 102 VAL A C 1
ATOM 742 O O . VAL A 1 102 ? -1.082 3.998 11.027 1.00 98.75 102 VAL A O 1
ATOM 745 N N . SER A 1 103 ? 0.934 3.719 11.984 1.00 98.81 103 SER A N 1
ATOM 746 C CA . SER A 1 103 ? 1.720 4.276 10.889 1.00 98.81 103 SER A CA 1
ATOM 747 C C . SER A 1 103 ? 2.750 3.261 10.419 1.00 98.81 103 SER A C 1
ATOM 749 O O . SER A 1 103 ? 3.386 2.582 11.225 1.00 98.81 103 SER A O 1
ATOM 751 N N . PHE A 1 104 ? 2.929 3.186 9.106 1.00 98.88 104 PHE A N 1
ATOM 752 C CA . PHE A 1 104 ? 3.867 2.279 8.463 1.00 98.88 104 PHE A CA 1
ATOM 753 C C . PHE A 1 104 ? 4.702 3.019 7.428 1.00 98.88 104 PHE A C 1
ATOM 755 O O . PHE A 1 104 ? 4.188 3.881 6.713 1.00 98.88 104 PHE A O 1
ATOM 762 N N . ARG A 1 105 ? 5.963 2.616 7.277 1.00 98.75 105 ARG A N 1
ATOM 763 C CA . ARG A 1 105 ? 6.877 3.098 6.240 1.00 98.75 105 ARG A CA 1
ATOM 764 C C . ARG A 1 105 ? 7.584 1.929 5.571 1.00 98.75 105 ARG A C 1
ATOM 766 O O . ARG A 1 105 ? 8.015 0.994 6.238 1.00 98.75 105 ARG A O 1
ATOM 773 N N . VAL A 1 106 ? 7.746 1.977 4.252 1.00 98.75 106 VAL A N 1
ATOM 774 C CA . VAL A 1 106 ? 8.598 1.011 3.544 1.00 98.75 106 VAL A CA 1
ATOM 775 C C . VAL A 1 106 ? 10.042 1.199 3.999 1.00 98.75 106 VAL A C 1
ATOM 777 O O . VAL A 1 106 ? 10.558 2.318 4.006 1.00 98.75 106 VAL A O 1
ATOM 780 N N . ARG A 1 107 ? 10.719 0.107 4.364 1.00 98.44 107 ARG A N 1
ATOM 781 C CA . ARG A 1 107 ? 12.116 0.170 4.806 1.00 98.44 107 ARG A CA 1
ATOM 782 C C . ARG A 1 107 ? 13.007 0.770 3.723 1.00 98.44 107 ARG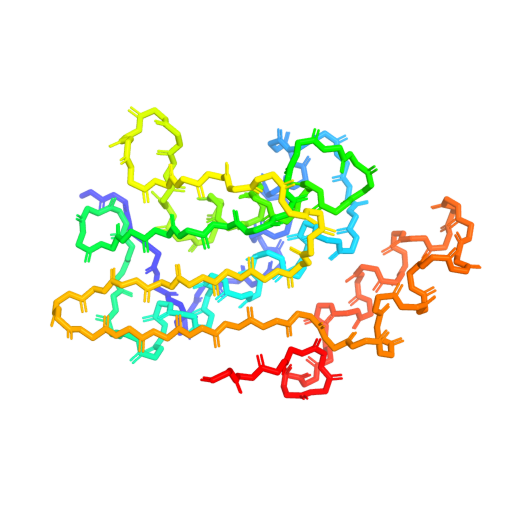 A C 1
ATOM 784 O O . ARG A 1 107 ? 12.920 0.386 2.556 1.00 98.44 107 ARG A O 1
ATOM 791 N N . GLY A 1 108 ? 13.934 1.638 4.133 1.00 97.81 108 GLY A N 1
ATOM 792 C CA . GLY A 1 108 ? 14.878 2.293 3.222 1.00 97.81 108 GLY A CA 1
ATOM 793 C C . GLY A 1 108 ? 15.670 1.306 2.359 1.00 97.81 108 GLY A C 1
ATOM 794 O O . GLY A 1 108 ? 15.824 1.536 1.166 1.00 97.81 108 GLY A O 1
ATOM 795 N N . SER A 1 109 ? 16.063 0.156 2.917 1.00 97.88 109 SER A N 1
ATOM 796 C CA . SER A 1 109 ? 16.755 -0.912 2.179 1.00 97.88 109 SER A CA 1
ATOM 797 C C . SER A 1 109 ? 15.916 -1.523 1.049 1.00 97.88 109 SER A C 1
ATOM 799 O O . SER A 1 109 ? 16.461 -1.910 0.017 1.00 97.88 109 SER A O 1
ATOM 801 N N . ILE A 1 110 ? 14.591 -1.597 1.210 1.00 98.38 110 ILE A N 1
ATOM 802 C CA . ILE A 1 110 ? 13.678 -2.057 0.157 1.00 98.38 110 ILE A CA 1
ATOM 803 C C . ILE A 1 110 ? 13.486 -0.967 -0.890 1.00 98.38 110 ILE A C 1
ATOM 805 O O . ILE A 1 110 ? 13.589 -1.259 -2.078 1.00 98.38 110 ILE A O 1
ATOM 809 N N . ALA A 1 111 ? 13.268 0.283 -0.474 1.00 97.44 111 ALA A N 1
ATOM 810 C CA . ALA A 1 111 ? 13.121 1.406 -1.399 1.00 97.44 111 ALA A CA 1
ATOM 811 C C . ALA A 1 111 ? 14.375 1.601 -2.272 1.00 97.44 111 ALA A C 1
ATOM 813 O O . ALA A 1 111 ? 14.273 1.722 -3.493 1.00 97.44 111 ALA A O 1
ATOM 814 N N . GLU A 1 112 ? 15.563 1.545 -1.665 1.00 97.25 112 GLU A N 1
ATOM 815 C CA . GLU A 1 112 ? 16.844 1.605 -2.371 1.00 97.25 112 GLU A CA 1
ATOM 816 C C . GLU A 1 112 ? 16.990 0.433 -3.345 1.00 97.25 112 GLU A C 1
ATOM 818 O O . GLU A 1 112 ? 17.402 0.622 -4.489 1.00 97.25 112 GLU A O 1
ATOM 823 N N . LYS A 1 113 ? 16.600 -0.777 -2.932 1.00 97.81 113 LYS A N 1
ATOM 824 C CA . LYS A 1 113 ? 16.634 -1.939 -3.818 1.00 97.81 113 LYS A CA 1
ATOM 825 C C . LYS A 1 113 ? 15.722 -1.757 -5.029 1.00 97.81 113 LYS A C 1
ATOM 827 O O . LYS A 1 113 ? 16.189 -1.985 -6.136 1.00 97.81 113 LYS A O 1
ATOM 832 N N . ILE A 1 114 ? 14.482 -1.299 -4.841 1.00 97.75 114 ILE A N 1
ATOM 833 C CA . ILE A 1 114 ? 13.538 -1.031 -5.941 1.00 97.75 114 ILE A CA 1
ATOM 834 C C . ILE A 1 114 ? 14.139 -0.042 -6.946 1.00 97.75 114 ILE A C 1
ATOM 836 O O . ILE A 1 114 ? 14.051 -0.278 -8.144 1.00 97.75 114 ILE A O 1
ATOM 840 N N . SER A 1 115 ? 14.799 1.024 -6.478 1.00 96.12 115 SER A N 1
ATOM 841 C CA . SER A 1 115 ? 15.398 2.036 -7.367 1.00 96.12 115 SER A CA 1
ATOM 842 C C . SER A 1 115 ? 16.546 1.531 -8.250 1.00 96.12 115 SER A C 1
ATOM 844 O O . SER A 1 115 ? 16.923 2.214 -9.198 1.00 96.12 115 SER A O 1
ATOM 846 N N . LYS A 1 116 ? 17.114 0.360 -7.936 1.00 97.25 116 LYS A N 1
ATOM 847 C CA . LYS A 1 116 ? 18.244 -0.239 -8.662 1.00 97.25 116 LYS A CA 1
ATOM 848 C C . LYS A 1 116 ? 17.820 -1.333 -9.642 1.00 97.25 116 LYS A C 1
ATOM 850 O O . LYS A 1 116 ? 18.673 -1.820 -10.375 1.00 97.25 116 LYS A O 1
ATOM 855 N N . LEU A 1 117 ? 16.551 -1.740 -9.626 1.00 96.56 117 LEU A N 1
ATOM 856 C CA . LEU A 1 117 ? 16.033 -2.785 -10.503 1.00 96.56 117 LEU A CA 1
ATOM 857 C C . LEU A 1 117 ? 15.626 -2.206 -11.858 1.00 96.56 117 LEU A C 1
ATOM 859 O O . LEU A 1 117 ? 15.085 -1.101 -11.945 1.00 96.56 117 LEU A O 1
ATOM 863 N N . SER A 1 118 ? 15.865 -2.980 -12.909 1.00 94.38 118 SER A N 1
ATOM 864 C CA . SER A 1 118 ? 15.306 -2.737 -14.236 1.00 94.38 118 SER A CA 1
ATOM 865 C C . SER A 1 118 ? 13.803 -3.025 -14.266 1.00 94.38 118 SER A C 1
ATOM 867 O O . SER A 1 118 ? 13.267 -3.673 -13.369 1.00 94.38 118 SER A O 1
ATOM 869 N N . HIS A 1 119 ? 13.117 -2.558 -15.313 1.00 88.81 119 HIS A N 1
ATOM 870 C CA . HIS A 1 119 ? 11.677 -2.773 -15.472 1.00 88.81 119 HIS A CA 1
ATOM 871 C C . HIS A 1 119 ? 11.297 -4.262 -15.430 1.00 88.81 119 HIS A C 1
ATOM 873 O O . HIS A 1 119 ? 10.370 -4.625 -14.710 1.00 88.81 119 HIS A O 1
ATOM 879 N N . ASP A 1 120 ? 12.075 -5.110 -16.105 1.00 89.75 120 ASP A N 1
ATOM 880 C CA . ASP A 1 120 ? 11.836 -6.555 -16.191 1.00 89.75 120 ASP A CA 1
ATOM 881 C C . ASP A 1 120 ? 12.018 -7.261 -14.833 1.00 89.75 120 ASP A C 1
ATOM 883 O O . ASP A 1 120 ? 11.374 -8.267 -14.553 1.00 89.75 120 ASP A O 1
ATOM 887 N N . GLU A 1 121 ? 12.850 -6.714 -13.940 1.00 96.19 121 GLU A N 1
ATOM 888 C CA . GLU A 1 121 ? 13.080 -7.276 -12.602 1.00 96.19 121 GLU A CA 1
ATOM 889 C C . GLU A 1 121 ? 12.024 -6.844 -11.570 1.00 96.19 121 GLU A C 1
ATOM 891 O O . GLU A 1 121 ? 11.918 -7.447 -10.495 1.00 96.19 121 GLU A O 1
ATOM 896 N N . LEU A 1 122 ? 11.258 -5.780 -11.845 1.00 96.19 122 LEU A N 1
ATOM 897 C CA . LEU A 1 122 ? 10.292 -5.234 -10.886 1.00 96.19 122 LEU A CA 1
ATOM 898 C C . LEU A 1 122 ? 9.142 -6.203 -10.617 1.00 96.19 122 LEU A C 1
ATOM 900 O O . LEU A 1 122 ? 8.674 -6.276 -9.478 1.00 96.19 122 LEU A O 1
ATOM 904 N N . GLU A 1 123 ? 8.693 -6.945 -11.626 1.00 96.19 123 GLU A N 1
ATOM 905 C CA . GLU A 1 123 ? 7.587 -7.891 -11.478 1.00 96.19 123 GLU A CA 1
ATOM 906 C C . GLU A 1 123 ? 7.986 -9.071 -10.579 1.00 96.19 123 GLU A C 1
ATOM 908 O O . GLU A 1 123 ? 7.350 -9.322 -9.548 1.00 96.19 123 GLU A O 1
ATOM 913 N N . ASP A 1 124 ? 9.120 -9.710 -10.875 1.00 97.56 124 ASP A N 1
ATOM 914 C CA . ASP A 1 124 ? 9.696 -10.777 -10.050 1.00 97.56 124 ASP A CA 1
ATOM 915 C C . ASP A 1 124 ? 9.944 -10.311 -8.613 1.00 97.56 124 ASP A C 1
ATOM 917 O O . ASP A 1 124 ? 9.661 -11.016 -7.632 1.00 97.56 124 ASP A O 1
ATOM 921 N N . PHE A 1 125 ? 10.449 -9.085 -8.455 1.00 98.19 125 PHE A N 1
ATOM 922 C CA . PHE A 1 125 ? 10.682 -8.527 -7.134 1.00 98.19 125 PHE A CA 1
ATOM 923 C C . PHE A 1 125 ? 9.383 -8.207 -6.385 1.00 98.19 125 PHE A C 1
ATOM 925 O O . PHE A 1 125 ? 9.350 -8.339 -5.160 1.00 98.19 125 PHE A O 1
ATOM 932 N N . SER A 1 126 ? 8.300 -7.866 -7.086 1.00 98.19 126 SER A N 1
ATOM 933 C CA . SER A 1 126 ? 6.970 -7.668 -6.493 1.00 98.19 126 SER A CA 1
ATOM 934 C C . SER A 1 126 ? 6.446 -8.964 -5.873 1.00 98.19 126 SER A C 1
ATOM 936 O O . SER A 1 126 ? 6.029 -8.973 -4.709 1.00 98.19 126 SER A O 1
ATOM 938 N N . TRP A 1 127 ? 6.579 -10.088 -6.583 1.00 97.81 127 TRP A N 1
ATOM 939 C CA . TRP A 1 127 ? 6.247 -11.409 -6.041 1.00 97.81 127 TRP A CA 1
ATOM 940 C C . TRP A 1 127 ? 7.159 -11.812 -4.889 1.00 97.81 127 TRP A C 1
ATOM 942 O O . TRP A 1 127 ? 6.688 -12.344 -3.881 1.00 97.81 127 TRP A O 1
ATOM 952 N N . LYS A 1 128 ? 8.456 -11.506 -4.972 1.00 98.00 128 LYS A N 1
ATOM 953 C CA . LYS A 1 128 ? 9.374 -11.731 -3.853 1.00 98.00 128 LYS A CA 1
ATOM 954 C C . LYS A 1 128 ? 8.949 -10.946 -2.612 1.00 98.00 128 LYS A C 1
ATOM 956 O O . LYS A 1 128 ? 8.842 -11.540 -1.541 1.00 98.00 128 LYS A O 1
ATOM 961 N N . ILE A 1 129 ? 8.655 -9.651 -2.754 1.00 97.62 129 ILE A N 1
ATOM 962 C CA . ILE A 1 129 ? 8.161 -8.800 -1.665 1.00 97.62 129 ILE A CA 1
ATOM 963 C C . ILE A 1 129 ? 6.872 -9.367 -1.083 1.00 97.62 129 ILE A C 1
ATOM 965 O O . ILE A 1 129 ? 6.742 -9.361 0.135 1.00 97.62 129 ILE A O 1
ATOM 969 N N . SER A 1 130 ? 5.940 -9.886 -1.889 1.00 97.50 130 SER A N 1
ATOM 970 C CA . SER A 1 130 ? 4.666 -10.424 -1.380 1.00 97.50 130 SER A CA 1
ATOM 971 C C . SER A 1 130 ? 4.849 -11.541 -0.337 1.00 97.50 130 SER A C 1
ATOM 973 O O . SER A 1 130 ? 4.062 -11.645 0.600 1.00 97.50 130 SER A O 1
ATOM 975 N N . ARG A 1 131 ? 5.944 -12.307 -0.440 1.00 96.94 131 ARG A N 1
ATOM 976 C CA . ARG A 1 131 ? 6.242 -13.483 0.395 1.00 96.94 131 ARG A CA 1
ATOM 977 C C . ARG A 1 131 ? 7.193 -13.201 1.560 1.00 96.94 131 ARG A C 1
ATOM 979 O O . ARG A 1 131 ? 7.399 -14.067 2.404 1.00 96.94 131 ARG A O 1
ATOM 986 N N . MET A 1 132 ? 7.810 -12.020 1.610 1.00 98.00 132 MET A N 1
ATOM 987 C CA . MET A 1 132 ? 8.751 -11.669 2.681 1.00 98.00 132 MET A CA 1
ATOM 988 C C . MET A 1 132 ? 8.024 -11.421 4.017 1.00 98.00 132 MET A C 1
ATOM 990 O O . MET A 1 132 ? 6.896 -10.925 4.005 1.00 98.00 132 MET A O 1
ATOM 994 N N . PRO A 1 133 ? 8.648 -11.674 5.180 1.00 98.00 133 PRO A N 1
ATOM 995 C CA . PRO A 1 133 ? 8.112 -11.235 6.471 1.00 98.00 133 PRO A CA 1
ATOM 996 C C . PRO A 1 133 ? 7.822 -9.726 6.471 1.00 98.00 133 PRO A C 1
ATOM 998 O O . PRO A 1 133 ? 8.599 -8.950 5.910 1.00 98.00 133 PRO A O 1
ATOM 1001 N N . LEU A 1 134 ? 6.686 -9.303 7.037 1.00 96.94 134 LEU A N 1
ATOM 1002 C CA . LEU A 1 134 ? 6.228 -7.908 6.948 1.00 96.94 134 LEU A CA 1
ATOM 1003 C C . LEU A 1 134 ? 7.240 -6.934 7.572 1.00 96.94 134 LEU A C 1
ATOM 1005 O O . LEU A 1 134 ? 7.595 -5.932 6.962 1.00 96.94 134 LEU A O 1
ATOM 1009 N N . ASP A 1 135 ? 7.758 -7.285 8.744 1.00 97.19 135 ASP A N 1
ATOM 1010 C CA . ASP A 1 135 ? 8.775 -6.553 9.502 1.00 97.19 135 ASP A CA 1
ATOM 1011 C C . ASP A 1 135 ? 10.119 -6.417 8.770 1.00 97.19 135 ASP A C 1
ATOM 1013 O O . ASP A 1 135 ? 10.891 -5.504 9.065 1.00 97.19 135 ASP A O 1
ATOM 1017 N N . SER A 1 136 ? 10.399 -7.285 7.792 1.00 97.69 136 SER A N 1
ATOM 1018 C CA . SER A 1 136 ? 11.594 -7.210 6.943 1.00 97.69 136 SER A CA 1
ATOM 1019 C C . SER A 1 136 ? 11.469 -6.202 5.794 1.00 97.69 136 SER A C 1
ATOM 1021 O O . SER A 1 136 ? 12.482 -5.838 5.196 1.00 97.69 136 SER A O 1
ATOM 1023 N N . ILE A 1 137 ? 10.254 -5.722 5.490 1.00 98.19 137 ILE A N 1
ATOM 1024 C CA . ILE A 1 137 ? 9.997 -4.799 4.371 1.00 98.19 137 ILE A CA 1
ATOM 1025 C C . ILE A 1 137 ? 9.300 -3.498 4.769 1.00 98.19 137 ILE A C 1
ATOM 1027 O O . ILE A 1 137 ? 9.443 -2.490 4.076 1.00 98.19 137 ILE A O 1
ATOM 1031 N N . ILE A 1 138 ? 8.572 -3.506 5.882 1.00 98.06 138 ILE A N 1
ATOM 1032 C CA . ILE A 1 138 ? 7.797 -2.389 6.409 1.00 98.06 138 ILE A CA 1
ATOM 1033 C C . ILE A 1 138 ? 8.210 -2.174 7.866 1.00 98.06 138 ILE A C 1
ATOM 1035 O O . ILE A 1 138 ? 8.322 -3.109 8.655 1.00 98.06 138 ILE A O 1
ATOM 1039 N N . GLU A 1 139 ? 8.466 -0.920 8.203 1.00 97.81 139 GLU A N 1
ATOM 1040 C CA . GLU A 1 139 ? 8.706 -0.434 9.551 1.00 97.81 139 GLU A CA 1
ATOM 1041 C C . GLU A 1 139 ? 7.411 0.162 10.106 1.00 97.81 139 GLU A C 1
ATOM 1043 O O . GLU A 1 139 ? 6.727 0.926 9.421 1.00 97.81 139 GLU A O 1
ATOM 1048 N N . ARG A 1 140 ? 7.077 -0.188 11.348 1.00 97.56 140 ARG A N 1
ATOM 1049 C CA . ARG A 1 140 ? 6.003 0.450 12.110 1.00 97.56 140 ARG A CA 1
ATOM 1050 C C . ARG A 1 140 ? 6.576 1.671 12.831 1.00 97.56 140 ARG A C 1
ATOM 1052 O O . ARG A 1 140 ? 7.585 1.524 13.519 1.00 97.56 140 ARG A O 1
ATOM 1059 N N . LEU A 1 141 ? 5.955 2.836 12.644 1.00 96.50 141 LEU A N 1
ATOM 1060 C CA . LEU A 1 141 ? 6.385 4.119 13.224 1.00 96.50 141 LEU A CA 1
ATOM 1061 C C . LEU A 1 141 ? 5.736 4.398 14.586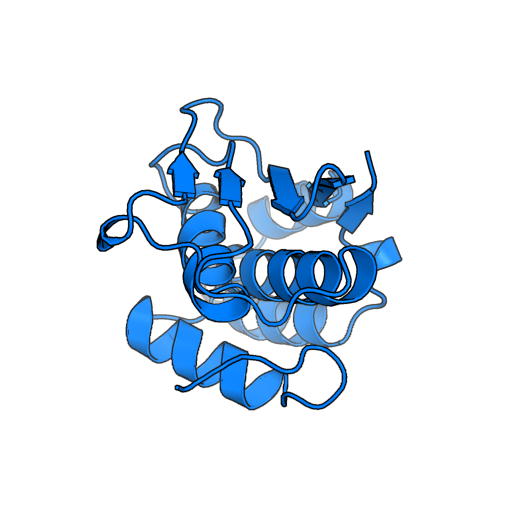 1.00 96.50 141 LEU A C 1
ATOM 1063 O O . LEU A 1 141 ? 4.643 3.839 14.856 1.00 96.50 141 LEU A O 1
#

Radius of gyration: 13.62 Å; chains: 1; bounding box: 40×30×34 Å